Protein AF-A0A6L9FN35-F1 (afdb_monomer)

pLDDT: mean 95.59, std 6.16, range [51.62, 98.69]

Mean predicted aligned error: 2.91 Å

Solvent-accessible surface area (backbone atoms only — not comparable to full-atom values): 6228 Å² total; per-residue (Å²): 122,44,77,48,72,29,57,46,98,92,48,96,58,68,46,40,33,35,26,38,32,56,62,58,51,32,59,74,69,69,56,84,53,59,54,29,38,36,39,26,19,78,83,70,51,69,32,72,46,41,44,72,53,39,73,72,55,60,30,24,45,23,39,26,48,71,92,35,76,30,44,63,97,64,49,11,52,25,24,39,43,66,48,19,73,84,38,61,76,49,63,36,72,74,42,53,63,47,44,37,40,24,46,76,48,74,47,78,41,60,64,85,81,130

Nearest PDB structures (foldseek):
  7kom-assembly1_A  TM=9.382E-01  e=1.057E-11  Vibrio vulnificus CMCP6
  7kp2-assembly1_A  TM=9.629E-01  e=1.011E-10  Vibrio cholerae O1 biovar El Tor str. N16961
  7rkb-assembly1_A  TM=9.476E-01  e=1.282E-09  Klebsiella pneumoniae subsp. pneumoniae SA1
  7kou-assembly3_C  TM=9.473E-01  e=2.385E-09  Agrobacterium fabrum str. C58
  2bpb-assembly1_A  TM=7.316E-01  e=1.538E-03  Ancylobacter novellus

Radius of gyration: 13.6 Å; Cα contacts (8 Å, |Δi|>4): 233; chains: 1; bounding box: 33×27×40 Å

Sequence (114 aa):
QDNITTHLPWLTDSHTFTGTSASELLDYLGVRDAYAMSFIGLNEYAATTTIEEIDKYHPIIAYYQDGKPMKVRHKGPYWLLFNVDKYPETGSEVFQTKMVWQIKEIIVHRKYEK

Secondary structure (DSSP, 8-state):
-EEEEE--TT-SS-EEEEEEEHHHHHHHTT--SEEEEEEEETTS-EEEEEHHHHHHH--EEEEEETTEEPPGGGT-S-EEE--TTTSGGGGSHHHHHH--BSEEEEEEEEPPP-

Foldseek 3Di:
DDWAWADAPVDPDTKIFDFAFPVNVCVVVVHDQFQWKWFAAPVRQIDIDGVVRSVVFRWGFTQDIRPHGADVVRQDNTWTDGHCVVPVVCNDPNNVSRGHGRTPDMDTHGDDDD

Structure (mmCIF, N/CA/C/O backbone):
data_AF-A0A6L9FN35-F1
#
_entry.id   AF-A0A6L9FN35-F1
#
loop_
_atom_site.group_PDB
_atom_site.id
_atom_site.type_symbol
_atom_site.label_atom_id
_atom_site.label_alt_id
_atom_site.label_comp_id
_atom_site.label_asym_id
_atom_site.label_entity_id
_atom_site.label_seq_id
_atom_site.pdbx_PDB_ins_code
_atom_site.Cartn_x
_atom_site.Cartn_y
_atom_site.Cartn_z
_atom_site.occupancy
_atom_site.B_iso_or_equiv
_atom_site.auth_seq_id
_atom_site.auth_comp_id
_atom_site.auth_asym_id
_atom_site.auth_atom_id
_atom_site.pdbx_PDB_model_num
ATOM 1 N N . GLN A 1 1 ? -10.618 -1.486 -8.585 1.00 72.88 1 GLN A N 1
ATOM 2 C CA . GLN A 1 1 ? -9.467 -2.126 -9.284 1.00 72.88 1 GLN A CA 1
ATOM 3 C C . GLN A 1 1 ? -8.643 -1.019 -9.895 1.00 72.88 1 GLN A C 1
ATOM 5 O O . GLN A 1 1 ? -9.125 -0.337 -10.793 1.00 72.88 1 GLN A O 1
ATOM 10 N N . ASP A 1 2 ? -7.398 -0.908 -9.450 1.00 89.94 2 ASP A N 1
ATOM 11 C CA . ASP A 1 2 ? -6.488 0.183 -9.779 1.00 89.94 2 ASP A CA 1
ATOM 12 C C . ASP A 1 2 ? -5.240 -0.332 -10.495 1.00 89.94 2 ASP A C 1
ATOM 14 O O . ASP A 1 2 ? -4.813 -1.472 -10.291 1.00 89.94 2 ASP A O 1
ATOM 18 N N . ASN A 1 3 ? -4.644 0.522 -11.329 1.00 95.56 3 ASN A N 1
ATOM 19 C CA . ASN A 1 3 ? -3.359 0.270 -11.973 1.00 95.56 3 ASN A CA 1
ATOM 20 C C . ASN A 1 3 ? -2.406 1.431 -11.691 1.00 95.56 3 ASN A C 1
ATOM 22 O O . ASN A 1 3 ? -2.765 2.586 -11.922 1.00 95.56 3 ASN A O 1
ATOM 26 N N . ILE A 1 4 ? -1.187 1.127 -11.244 1.00 97.06 4 ILE A N 1
ATOM 27 C CA . ILE A 1 4 ? -0.101 2.109 -11.148 1.00 97.06 4 ILE A CA 1
ATOM 28 C C . ILE A 1 4 ? 1.094 1.628 -11.966 1.00 97.06 4 ILE A C 1
ATOM 30 O O . ILE A 1 4 ? 1.477 0.465 -11.881 1.00 97.06 4 ILE A O 1
ATOM 34 N N . THR A 1 5 ? 1.694 2.523 -12.742 1.00 97.94 5 THR A N 1
ATOM 35 C CA . THR A 1 5 ? 2.978 2.283 -13.409 1.00 97.94 5 THR A CA 1
ATOM 36 C C . THR A 1 5 ? 4.017 3.132 -12.703 1.00 97.94 5 THR A C 1
ATOM 38 O O . THR A 1 5 ? 3.846 4.350 -12.642 1.00 97.94 5 THR A O 1
ATOM 41 N N . THR A 1 6 ? 5.031 2.504 -12.104 1.00 97.56 6 THR A N 1
ATOM 42 C CA . THR A 1 6 ? 6.049 3.248 -11.359 1.00 97.56 6 THR A CA 1
ATOM 43 C C . THR A 1 6 ? 7.397 2.532 -11.261 1.00 97.56 6 THR A C 1
ATOM 45 O O . THR A 1 6 ? 7.463 1.302 -11.327 1.00 97.56 6 THR A O 1
ATOM 48 N N . HIS A 1 7 ? 8.469 3.303 -11.076 1.00 96.62 7 HIS A N 1
ATOM 49 C CA . HIS A 1 7 ? 9.775 2.791 -10.667 1.00 96.62 7 HIS A CA 1
ATOM 50 C C . HIS A 1 7 ? 9.794 2.444 -9.176 1.00 96.62 7 HIS A C 1
ATOM 52 O O . HIS A 1 7 ? 9.267 3.174 -8.338 1.00 96.62 7 HIS A O 1
ATOM 58 N N . LEU A 1 8 ? 10.460 1.340 -8.836 1.00 93.69 8 LEU A N 1
ATOM 59 C CA . LEU A 1 8 ? 10.710 0.943 -7.453 1.00 93.69 8 LEU A CA 1
ATOM 60 C C . LEU A 1 8 ? 12.206 0.681 -7.247 1.00 93.69 8 LEU A C 1
ATOM 62 O O . LEU A 1 8 ? 12.827 0.098 -8.131 1.00 93.69 8 LEU A O 1
ATOM 66 N N . PRO A 1 9 ? 12.782 0.989 -6.071 1.00 87.62 9 PRO A N 1
ATOM 67 C CA . PRO A 1 9 ? 14.216 0.804 -5.803 1.00 87.62 9 PRO A CA 1
ATOM 68 C C . PRO A 1 9 ? 14.739 -0.628 -6.001 1.00 87.62 9 PRO A C 1
ATOM 70 O O . PRO A 1 9 ? 15.934 -0.837 -6.189 1.00 87.62 9 PRO A O 1
ATOM 73 N N . TRP A 1 10 ? 13.855 -1.628 -5.930 1.00 88.75 10 TRP A N 1
ATOM 74 C CA . TRP A 1 10 ? 14.198 -3.047 -6.077 1.00 88.75 10 TRP A CA 1
ATOM 75 C C . TRP A 1 10 ? 14.043 -3.584 -7.505 1.00 88.75 10 TRP A C 1
ATOM 77 O O . TRP A 1 10 ? 14.259 -4.778 -7.713 1.00 88.75 10 TRP A O 1
ATOM 87 N N . LEU A 1 11 ? 13.609 -2.752 -8.455 1.00 89.81 11 LEU A N 1
ATOM 88 C CA . LEU A 1 11 ? 13.352 -3.127 -9.844 1.00 89.81 11 LEU A CA 1
ATOM 89 C C . LEU A 1 11 ? 14.150 -2.212 -10.775 1.00 89.81 11 LEU A C 1
ATOM 91 O O . LEU A 1 11 ? 14.330 -1.032 -10.496 1.00 89.81 11 LEU A O 1
ATOM 95 N N . THR A 1 12 ? 14.661 -2.774 -11.868 1.00 90.06 12 THR A N 1
ATOM 96 C CA . THR A 1 12 ? 15.494 -2.027 -12.823 1.00 90.06 12 THR A CA 1
ATOM 97 C C . THR A 1 12 ? 14.665 -1.079 -13.684 1.00 90.06 12 THR A C 1
ATOM 99 O O . THR A 1 12 ? 15.093 0.045 -13.927 1.00 90.06 12 THR A O 1
ATOM 102 N N . ASP A 1 13 ? 13.481 -1.522 -14.103 1.00 94.19 13 ASP A N 1
ATOM 103 C CA . ASP A 1 13 ? 12.589 -0.782 -14.989 1.00 94.19 13 ASP A CA 1
ATOM 104 C C . ASP A 1 13 ? 11.314 -0.349 -14.254 1.00 94.19 13 ASP A C 1
ATOM 106 O O . ASP A 1 13 ? 10.986 -0.839 -13.168 1.00 94.19 13 ASP A O 1
ATOM 110 N N . SER A 1 14 ? 10.566 0.571 -14.863 1.00 96.12 14 SER A N 1
ATOM 111 C CA . SER A 1 14 ? 9.193 0.848 -14.445 1.00 96.12 14 SER A CA 1
ATOM 112 C C . SER A 1 14 ? 8.307 -0.363 -14.732 1.00 96.12 14 SER A C 1
ATOM 114 O O . SER A 1 14 ? 8.381 -0.954 -15.811 1.00 96.12 14 SER A O 1
ATOM 116 N N . HIS A 1 15 ? 7.436 -0.707 -13.789 1.00 97.44 15 HIS A N 1
ATOM 117 C CA . HIS A 1 15 ? 6.503 -1.824 -13.925 1.00 97.44 15 HIS A CA 1
ATOM 118 C C . HIS A 1 15 ? 5.071 -1.373 -13.676 1.00 97.44 15 HIS A C 1
ATOM 120 O O . HIS A 1 15 ? 4.824 -0.440 -12.909 1.00 97.44 15 HIS A O 1
ATOM 126 N N . THR A 1 16 ? 4.118 -2.058 -14.311 1.00 98.06 16 THR A N 1
ATOM 127 C CA . THR A 1 16 ? 2.689 -1.820 -14.078 1.00 98.06 16 THR A CA 1
ATOM 128 C C . THR A 1 16 ? 2.145 -2.821 -13.076 1.00 98.06 16 THR A C 1
ATOM 130 O O . THR A 1 16 ? 2.189 -4.029 -13.300 1.00 98.06 16 THR A O 1
ATOM 133 N N . PHE A 1 17 ? 1.586 -2.318 -11.985 1.00 98.06 17 PHE A N 1
ATOM 134 C CA . PHE A 1 17 ? 0.984 -3.108 -10.926 1.00 98.06 17 PHE A CA 1
ATOM 135 C C . PHE A 1 17 ? -0.524 -2.926 -10.930 1.00 98.06 17 PHE A C 1
ATOM 137 O O . PHE A 1 17 ? -1.014 -1.798 -10.947 1.00 98.06 17 PHE A O 1
ATOM 144 N N . THR A 1 18 ? -1.249 -4.039 -10.870 1.00 98.38 18 THR A N 1
ATOM 145 C CA . THR A 1 18 ? -2.711 -4.046 -10.755 1.00 98.38 18 THR A CA 1
ATOM 146 C C . THR A 1 18 ? -3.108 -4.529 -9.371 1.00 98.38 18 THR A C 1
ATOM 148 O O . THR A 1 18 ? -2.603 -5.553 -8.894 1.00 98.38 18 THR A O 1
ATOM 151 N N . GLY A 1 19 ? -4.024 -3.805 -8.735 1.00 97.69 19 GLY A N 1
ATOM 152 C CA . GLY A 1 19 ? -4.431 -4.043 -7.357 1.00 97.69 19 GLY A CA 1
ATOM 153 C C . GLY A 1 19 ? -5.807 -3.480 -7.021 1.00 97.69 19 GLY A C 1
ATOM 154 O O . GLY A 1 19 ? -6.597 -3.129 -7.898 1.00 97.69 19 GLY A O 1
ATOM 155 N N . THR A 1 20 ? -6.075 -3.386 -5.725 1.00 97.56 20 THR A N 1
ATOM 156 C CA . THR A 1 20 ? -7.164 -2.577 -5.160 1.00 97.56 20 THR A CA 1
ATOM 157 C C . THR A 1 20 ? -6.552 -1.595 -4.174 1.00 97.56 20 THR A C 1
ATOM 159 O O . THR A 1 20 ? -5.636 -1.971 -3.437 1.00 97.56 20 THR A O 1
ATOM 162 N N . SER A 1 21 ? -7.009 -0.344 -4.172 1.00 97.31 21 SER A N 1
ATOM 163 C CA . SER A 1 21 ? -6.539 0.631 -3.189 1.00 97.31 21 SER A CA 1
ATOM 164 C C . SER A 1 21 ? -6.934 0.245 -1.762 1.00 97.31 21 SER A C 1
ATOM 166 O O . SER A 1 21 ? -7.952 -0.406 -1.517 1.00 97.31 21 SER A O 1
ATOM 168 N N . ALA A 1 22 ? -6.124 0.667 -0.790 1.00 97.56 22 ALA A N 1
ATOM 169 C CA . ALA A 1 22 ? -6.456 0.488 0.622 1.00 97.56 22 ALA A CA 1
ATOM 170 C C . ALA A 1 22 ? -7.786 1.182 0.993 1.00 97.56 22 ALA A C 1
ATOM 172 O O . ALA A 1 22 ? -8.558 0.634 1.778 1.00 97.56 22 ALA A O 1
ATOM 173 N N . SER A 1 23 ? -8.091 2.328 0.371 1.00 96.88 23 SER A N 1
ATOM 174 C CA . SER A 1 23 ? -9.373 3.031 0.521 1.00 96.88 23 SER A CA 1
ATOM 175 C C . SER A 1 23 ? -10.553 2.204 -0.006 1.00 96.88 23 SER A C 1
ATOM 177 O O . SER A 1 23 ? -11.521 2.012 0.726 1.00 96.88 23 SER A O 1
ATOM 179 N N . GLU A 1 24 ? -10.455 1.643 -1.223 1.00 96.88 24 GLU A N 1
ATOM 180 C CA . GLU A 1 24 ? -11.488 0.752 -1.783 1.00 96.88 24 GLU A CA 1
ATOM 181 C C . GLU A 1 24 ? -11.754 -0.453 -0.863 1.00 96.88 24 GLU A C 1
ATOM 183 O O . GLU A 1 24 ? -12.904 -0.856 -0.682 1.00 96.88 24 GLU A O 1
ATOM 188 N N . LEU A 1 25 ? -10.705 -1.027 -0.259 1.00 97.00 25 LEU A N 1
ATOM 189 C CA . LEU A 1 25 ? -10.846 -2.145 0.674 1.00 97.00 25 LEU A CA 1
ATOM 190 C C . LEU A 1 25 ? -11.607 -1.739 1.947 1.00 97.00 25 LEU A C 1
ATOM 192 O O . LEU A 1 25 ? -12.481 -2.481 2.392 1.00 97.00 25 LEU A O 1
ATOM 196 N N . LEU A 1 26 ? -11.307 -0.574 2.528 1.00 97.25 26 LEU A N 1
ATOM 197 C CA . LEU A 1 26 ? -12.033 -0.060 3.697 1.00 97.25 26 LEU A CA 1
ATOM 198 C C . LEU A 1 26 ? -13.506 0.214 3.378 1.00 97.25 26 LEU A C 1
ATOM 200 O O . LEU A 1 26 ? -14.381 -0.176 4.155 1.00 97.25 26 LEU A O 1
ATOM 204 N N . ASP A 1 27 ? -13.780 0.826 2.223 1.00 96.94 27 ASP A N 1
ATOM 205 C CA . ASP A 1 27 ? -15.140 1.088 1.745 1.00 96.94 27 ASP A CA 1
ATOM 206 C C . ASP A 1 27 ? -15.927 -0.212 1.549 1.00 96.94 27 ASP A C 1
ATOM 208 O O . ASP A 1 27 ? -17.067 -0.316 2.007 1.00 96.94 27 ASP A O 1
ATOM 212 N N . TYR A 1 28 ? -15.308 -1.221 0.929 1.00 96.69 28 TYR A N 1
ATOM 213 C CA . TYR A 1 28 ? -15.899 -2.547 0.748 1.00 96.69 28 TYR A CA 1
ATOM 214 C C . TYR A 1 28 ? -16.230 -3.228 2.085 1.00 96.69 28 TYR A C 1
ATOM 216 O O . TYR A 1 28 ? -17.268 -3.876 2.213 1.00 96.69 28 TYR A O 1
ATOM 224 N N . LEU A 1 29 ? -15.375 -3.058 3.097 1.00 96.25 29 LEU A N 1
ATOM 225 C CA . LEU A 1 29 ? -15.594 -3.578 4.451 1.00 96.25 29 LEU A CA 1
ATOM 226 C C . LEU A 1 29 ? -16.576 -2.729 5.280 1.00 96.25 29 LEU A C 1
ATOM 228 O O . LEU A 1 29 ? -16.922 -3.120 6.395 1.00 96.25 29 LEU A O 1
ATOM 232 N N . GLY A 1 30 ? -17.016 -1.573 4.774 1.00 97.06 30 GLY A N 1
ATOM 233 C CA . GLY A 1 30 ? -17.895 -0.651 5.495 1.00 97.06 30 GLY A CA 1
ATOM 234 C C . GLY A 1 30 ? -17.240 0.018 6.708 1.00 97.06 30 GLY A C 1
ATOM 235 O O . GLY A 1 30 ? -17.948 0.478 7.604 1.00 97.06 30 GLY A O 1
ATOM 236 N N . VAL A 1 31 ? -15.905 0.078 6.766 1.00 96.69 31 VAL A N 1
ATOM 237 C CA . VAL A 1 31 ? -15.168 0.656 7.900 1.00 96.69 31 VAL A CA 1
ATOM 238 C C . VAL A 1 31 ? -14.929 2.146 7.659 1.00 96.69 31 VAL A C 1
ATOM 240 O O . VAL A 1 31 ? -14.223 2.527 6.730 1.00 96.69 31 VAL A O 1
ATOM 243 N N . ARG A 1 32 ? -15.509 3.002 8.508 1.00 94.38 32 ARG A N 1
ATOM 244 C CA . ARG A 1 32 ? -15.464 4.477 8.372 1.00 94.38 32 ARG A CA 1
ATOM 245 C C . ARG A 1 32 ? -14.663 5.185 9.467 1.00 94.38 32 ARG A C 1
ATOM 247 O O . ARG A 1 32 ? -14.356 6.364 9.353 1.00 94.38 32 ARG A O 1
ATOM 254 N N . ASP A 1 33 ? -14.337 4.465 10.526 1.00 96.25 33 ASP A N 1
ATOM 255 C CA . ASP A 1 33 ? -13.702 4.927 11.762 1.00 96.25 33 ASP A CA 1
ATOM 256 C C . ASP A 1 33 ? -12.255 4.425 11.900 1.00 96.25 33 ASP A C 1
ATOM 258 O O . ASP A 1 33 ? -11.661 4.514 12.978 1.00 96.25 33 ASP A O 1
ATOM 262 N N . ALA A 1 34 ? -11.674 3.894 10.822 1.00 97.69 34 ALA A N 1
ATOM 263 C CA . ALA A 1 34 ? -10.268 3.528 10.794 1.00 97.69 34 ALA A CA 1
ATOM 264 C C . ALA A 1 34 ? -9.381 4.763 11.037 1.00 97.69 34 ALA A C 1
ATOM 266 O O . ALA A 1 34 ? -9.699 5.875 10.615 1.00 97.69 34 ALA A O 1
ATOM 267 N N . TYR A 1 35 ? -8.255 4.570 11.721 1.00 97.88 35 TYR A N 1
ATOM 268 C CA . TYR A 1 35 ? -7.176 5.562 11.806 1.00 97.88 35 TYR A CA 1
ATOM 269 C C . TYR A 1 35 ? -5.849 5.034 11.244 1.00 97.88 35 TYR A C 1
ATOM 271 O O . TYR A 1 35 ? -4.969 5.826 10.911 1.00 97.88 35 TYR A O 1
ATOM 279 N N . ALA A 1 36 ? -5.709 3.714 11.080 1.00 98.38 36 ALA A N 1
ATOM 280 C CA . ALA A 1 36 ? -4.563 3.105 10.415 1.00 98.38 36 ALA A CA 1
ATOM 281 C C . ALA A 1 36 ? -4.862 1.685 9.910 1.00 98.38 36 ALA A C 1
ATOM 283 O O . ALA A 1 36 ? -5.802 1.030 10.365 1.00 98.38 36 ALA A O 1
ATOM 284 N N . MET A 1 37 ? -4.003 1.182 9.025 1.00 98.69 37 MET A N 1
ATOM 285 C CA . MET A 1 37 ? -3.959 -0.218 8.600 1.00 98.69 37 MET A CA 1
ATOM 286 C C . MET A 1 37 ? -2.544 -0.772 8.773 1.00 98.69 37 MET A C 1
ATOM 288 O O . MET A 1 37 ? -1.576 -0.144 8.340 1.00 98.69 37 MET A O 1
ATOM 292 N N . SER A 1 38 ? -2.418 -1.951 9.381 1.00 98.69 38 SER A N 1
ATOM 293 C CA . SER A 1 38 ? -1.162 -2.708 9.403 1.00 98.69 38 SER A CA 1
ATOM 294 C C . SER A 1 38 ? -1.203 -3.830 8.380 1.00 98.69 38 SER A C 1
ATOM 296 O O . SER A 1 38 ? -2.183 -4.565 8.301 1.00 98.69 38 SER A O 1
ATOM 298 N N . PHE A 1 39 ? -0.116 -3.978 7.632 1.00 98.69 39 PHE A N 1
ATOM 299 C CA . PHE A 1 39 ? 0.063 -5.018 6.624 1.00 98.69 39 PHE A CA 1
ATOM 300 C C . PHE A 1 39 ? 1.147 -5.969 7.107 1.00 98.69 39 PHE A C 1
ATOM 302 O O . PHE A 1 39 ? 2.226 -5.514 7.485 1.00 98.69 39 PHE A O 1
ATOM 309 N N . ILE A 1 40 ? 0.859 -7.269 7.116 1.00 98.69 40 ILE A N 1
ATOM 310 C CA . ILE A 1 40 ? 1.738 -8.289 7.693 1.00 98.69 40 ILE A CA 1
ATOM 311 C C . ILE A 1 40 ? 2.115 -9.291 6.605 1.00 98.69 40 ILE A C 1
ATOM 313 O O . ILE A 1 40 ? 1.244 -9.892 5.972 1.00 98.69 40 ILE A O 1
ATOM 317 N N .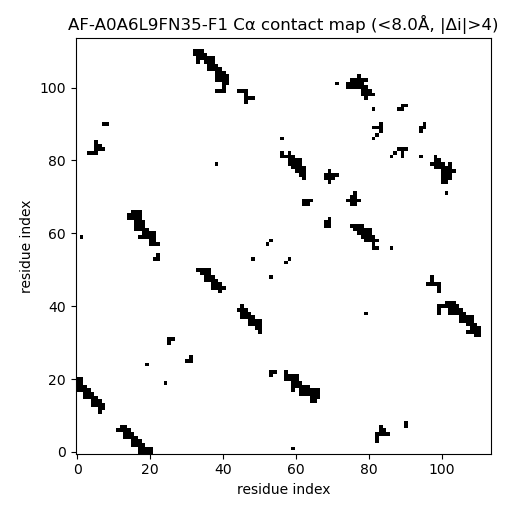 GLY A 1 41 ? 3.417 -9.464 6.386 1.00 98.44 41 GLY A N 1
ATOM 318 C CA . GLY A 1 41 ? 3.983 -10.396 5.414 1.00 98.44 41 GLY A CA 1
ATOM 319 C C . GLY A 1 41 ? 4.078 -11.836 5.928 1.00 98.44 41 GLY A C 1
ATOM 320 O O . GLY A 1 41 ? 3.975 -12.105 7.125 1.00 98.44 41 GLY A O 1
ATOM 321 N N . LEU A 1 42 ? 4.342 -12.784 5.023 1.00 97.62 42 LEU A N 1
ATOM 322 C CA . LEU A 1 42 ? 4.591 -14.199 5.361 1.00 97.62 42 LEU A CA 1
ATOM 323 C C . LEU A 1 42 ? 5.764 -14.413 6.333 1.00 97.62 42 LEU A C 1
ATOM 325 O O . LEU A 1 42 ? 5.826 -15.440 6.997 1.00 97.62 42 LEU A O 1
ATOM 329 N N . ASN A 1 43 ? 6.692 -13.462 6.403 1.00 96.19 43 ASN A N 1
ATOM 330 C CA . ASN A 1 43 ? 7.849 -13.474 7.296 1.00 96.19 43 ASN A CA 1
ATOM 331 C C . ASN A 1 43 ? 7.595 -12.752 8.633 1.00 96.19 43 ASN A C 1
ATOM 333 O O . ASN A 1 43 ? 8.557 -12.389 9.304 1.00 96.19 43 ASN A O 1
ATOM 337 N N . GLU A 1 44 ? 6.332 -12.490 8.983 1.00 97.56 44 GLU A N 1
ATOM 338 C CA . GLU A 1 44 ? 5.912 -11.720 10.166 1.00 97.56 44 GLU A CA 1
ATOM 339 C C . GLU A 1 44 ? 6.378 -10.254 10.182 1.00 97.56 44 GLU A C 1
ATOM 341 O O . GLU A 1 44 ? 6.188 -9.553 11.175 1.00 97.56 44 GLU A O 1
ATOM 346 N N . TYR A 1 45 ? 6.962 -9.751 9.089 1.00 97.81 45 TYR A N 1
ATOM 347 C CA . TYR A 1 45 ? 7.249 -8.327 8.977 1.00 97.81 45 TYR A CA 1
ATOM 348 C C . TYR A 1 45 ? 5.939 -7.546 8.897 1.00 97.81 45 TYR A C 1
ATOM 350 O O . TYR A 1 45 ? 5.068 -7.881 8.092 1.00 97.81 45 TYR A O 1
ATOM 358 N N . ALA A 1 46 ? 5.823 -6.494 9.703 1.00 98.06 46 ALA A N 1
ATOM 359 C CA . ALA A 1 46 ? 4.641 -5.654 9.758 1.00 98.06 46 ALA A CA 1
ATOM 360 C C . ALA A 1 46 ? 5.013 -4.179 9.633 1.00 98.06 46 ALA A C 1
ATOM 362 O O . ALA A 1 46 ? 5.961 -3.708 10.264 1.00 98.06 46 ALA A O 1
ATOM 363 N N . ALA A 1 47 ? 4.219 -3.444 8.863 1.00 98.62 47 ALA A N 1
ATOM 364 C CA . ALA A 1 47 ? 4.293 -1.993 8.801 1.00 98.62 47 ALA A CA 1
ATOM 365 C C . ALA A 1 47 ? 2.889 -1.390 8.813 1.00 98.62 47 ALA A C 1
ATOM 367 O O . ALA A 1 47 ? 1.928 -1.994 8.330 1.00 98.62 47 ALA A O 1
ATOM 368 N N . THR A 1 48 ? 2.783 -0.186 9.370 1.00 98.56 48 THR A N 1
ATOM 369 C CA . THR A 1 48 ? 1.517 0.530 9.533 1.00 98.56 48 THR A CA 1
ATOM 370 C C . THR A 1 48 ? 1.484 1.757 8.632 1.00 98.56 48 THR A C 1
ATOM 372 O O . THR A 1 48 ? 2.435 2.541 8.601 1.00 98.56 48 THR A O 1
ATOM 375 N N . THR A 1 49 ? 0.368 1.929 7.929 1.00 98.56 49 THR A N 1
ATOM 376 C CA . THR A 1 49 ? 0.055 3.115 7.125 1.00 98.56 49 THR A CA 1
ATOM 377 C C . THR A 1 49 ? -1.149 3.815 7.748 1.00 98.56 49 THR A C 1
ATOM 379 O O . THR A 1 49 ? -2.138 3.152 8.074 1.00 98.56 49 THR A O 1
ATOM 382 N N . THR A 1 50 ? -1.061 5.125 7.976 1.00 98.50 50 THR A N 1
ATOM 383 C CA . THR A 1 50 ? -2.175 5.885 8.568 1.00 98.50 50 THR A CA 1
ATOM 384 C C . THR A 1 50 ? -3.262 6.156 7.530 1.00 98.50 50 THR A C 1
ATOM 386 O O . THR A 1 50 ? -3.016 6.054 6.325 1.00 98.50 50 THR A O 1
ATOM 389 N N . ILE A 1 51 ? -4.472 6.508 7.973 1.00 98.06 51 ILE A N 1
ATOM 390 C CA . ILE A 1 51 ? -5.533 6.899 7.034 1.00 98.06 51 ILE A CA 1
ATOM 391 C C . ILE A 1 51 ? -5.157 8.162 6.256 1.00 98.06 51 ILE A C 1
ATOM 393 O O . ILE A 1 51 ? -5.395 8.212 5.057 1.00 98.06 51 ILE A O 1
ATOM 397 N N . GLU A 1 52 ? -4.468 9.126 6.870 1.00 98.19 52 GLU A N 1
ATOM 398 C CA . GLU A 1 52 ? -4.012 10.329 6.164 1.00 98.19 52 GLU A CA 1
ATOM 399 C C . GLU A 1 52 ? -3.047 9.991 5.017 1.00 98.19 52 GLU A C 1
ATOM 401 O O . GLU A 1 52 ? -3.084 10.617 3.959 1.00 98.19 52 GLU A O 1
ATOM 406 N N . GLU A 1 53 ? -2.187 8.987 5.201 1.00 98.38 53 GLU A N 1
ATOM 407 C CA . GLU A 1 53 ? -1.286 8.503 4.152 1.00 98.38 53 GLU A CA 1
ATOM 408 C C . GLU A 1 53 ? -2.032 7.716 3.071 1.00 98.38 53 GLU A C 1
ATOM 410 O O . GLU A 1 53 ? -1.734 7.879 1.887 1.00 98.38 53 GLU A O 1
ATOM 415 N N . ILE A 1 54 ? -3.004 6.885 3.458 1.00 98.19 54 ILE A N 1
ATOM 416 C CA . ILE A 1 54 ? -3.856 6.148 2.517 1.00 98.19 54 ILE A CA 1
ATOM 417 C C . ILE A 1 54 ? -4.638 7.123 1.633 1.00 98.19 54 ILE A C 1
ATOM 419 O O . ILE A 1 54 ? -4.622 6.984 0.410 1.00 98.19 54 ILE A O 1
ATOM 423 N N . ASP A 1 55 ? -5.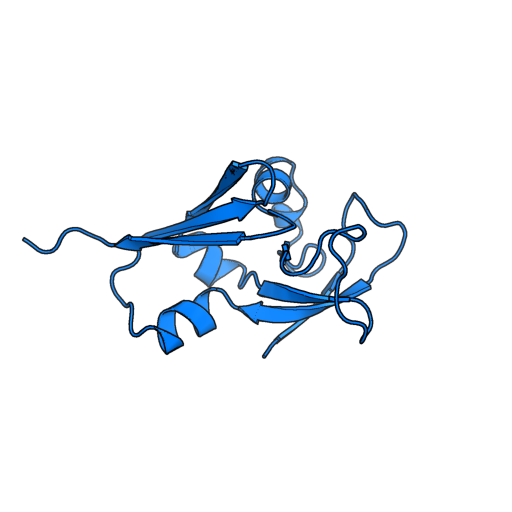240 8.145 2.234 1.00 97.38 55 ASP A N 1
ATOM 424 C CA . ASP A 1 55 ? -6.032 9.152 1.534 1.00 97.38 55 ASP A CA 1
ATOM 425 C C . ASP A 1 55 ? -5.167 10.055 0.654 1.00 97.38 55 ASP A C 1
ATOM 427 O O . ASP A 1 55 ? -5.594 10.460 -0.424 1.00 97.38 55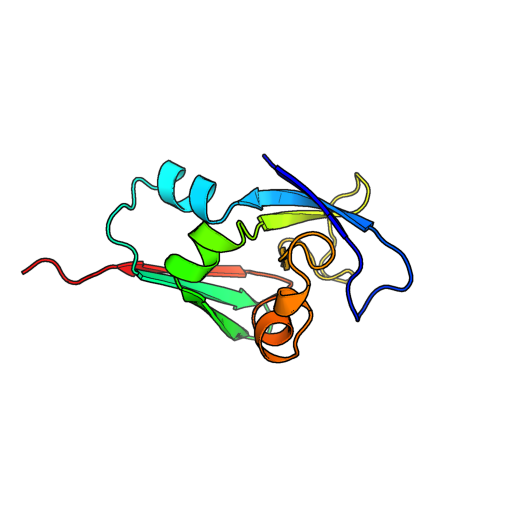 ASP A O 1
ATOM 431 N N . LYS A 1 56 ? -3.939 10.371 1.083 1.00 98.06 56 LYS A N 1
ATOM 432 C CA . LYS A 1 56 ? -3.035 11.2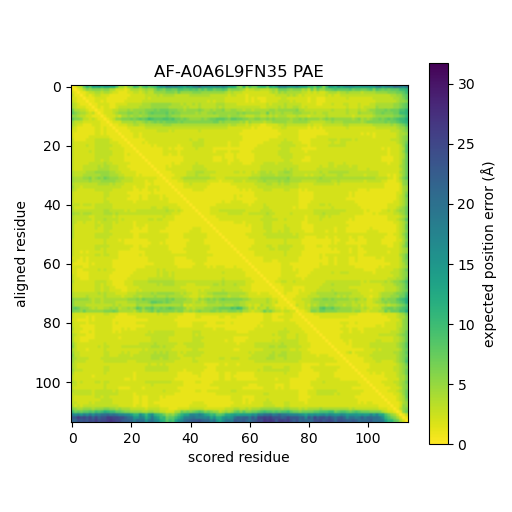34 0.313 1.00 98.06 56 LYS A CA 1
ATOM 433 C C . LYS A 1 56 ? -2.396 10.512 -0.872 1.00 98.06 56 LYS A C 1
ATOM 435 O O . LYS A 1 56 ? -2.250 11.102 -1.946 1.00 98.06 56 LYS A O 1
ATOM 440 N N . TYR A 1 57 ? -1.958 9.273 -0.666 1.00 98.12 57 TYR A N 1
ATOM 441 C CA . TYR A 1 57 ? -1.091 8.571 -1.614 1.00 98.12 57 TYR A CA 1
ATOM 442 C C . TYR A 1 57 ? -1.778 7.453 -2.386 1.00 98.12 57 TYR A C 1
ATOM 444 O O . TYR A 1 57 ? -1.209 6.968 -3.365 1.00 98.12 57 TYR A O 1
ATOM 452 N N . HIS A 1 58 ? -2.984 7.063 -1.971 1.00 97.38 58 HIS A N 1
ATOM 453 C CA . HIS A 1 58 ? -3.784 6.012 -2.594 1.00 97.38 58 HIS A CA 1
ATOM 454 C C . HIS A 1 58 ? -2.973 4.733 -2.873 1.00 97.38 58 HIS A C 1
ATOM 456 O O . HIS A 1 58 ? -2.908 4.285 -4.023 1.00 97.38 58 HIS A O 1
ATOM 462 N N . PRO A 1 59 ? -2.304 4.149 -1.858 1.00 98.25 59 PRO A N 1
ATOM 463 C CA . PRO A 1 59 ? -1.526 2.943 -2.067 1.00 98.25 59 PRO A CA 1
ATOM 464 C C . PRO A 1 59 ? -2.434 1.783 -2.475 1.00 98.25 59 PRO A C 1
ATOM 466 O O . PRO A 1 59 ? -3.572 1.663 -2.008 1.00 98.25 59 PRO A O 1
ATOM 469 N N . ILE A 1 60 ? -1.901 0.901 -3.316 1.00 98.50 60 ILE A N 1
ATOM 470 C CA . ILE A 1 60 ? -2.609 -0.290 -3.780 1.00 98.50 60 ILE A CA 1
ATOM 471 C C . ILE A 1 60 ? -2.052 -1.544 -3.121 1.00 98.50 60 ILE A C 1
ATOM 473 O O . ILE A 1 60 ? -0.846 -1.673 -2.931 1.00 98.50 60 ILE A O 1
ATOM 477 N N . ILE A 1 61 ? -2.929 -2.500 -2.830 1.00 98.50 61 ILE A N 1
ATOM 478 C CA . ILE A 1 61 ? -2.556 -3.886 -2.574 1.00 98.50 61 ILE A CA 1
ATOM 479 C C . ILE A 1 61 ? -2.499 -4.580 -3.940 1.00 98.50 61 ILE A C 1
ATOM 481 O O . ILE A 1 61 ? -3.521 -5.008 -4.483 1.00 98.50 61 ILE A O 1
ATOM 485 N N . ALA A 1 62 ? -1.307 -4.623 -4.534 1.00 98.38 62 ALA A N 1
ATOM 486 C CA . ALA A 1 62 ? -1.065 -5.187 -5.857 1.00 98.38 62 ALA A CA 1
ATOM 487 C C . ALA A 1 62 ? -1.048 -6.718 -5.831 1.00 98.38 62 ALA A C 1
ATOM 489 O O . ALA A 1 62 ? -0.440 -7.312 -4.943 1.00 98.38 62 ALA A O 1
ATOM 490 N N . TYR A 1 63 ? -1.678 -7.342 -6.830 1.00 97.62 63 TYR A N 1
ATOM 491 C CA . TYR A 1 63 ? -1.699 -8.798 -7.026 1.00 97.62 63 TYR A CA 1
ATOM 492 C C . TYR A 1 63 ? -1.338 -9.247 -8.457 1.00 97.62 63 TYR A C 1
ATOM 494 O O . TYR A 1 63 ? -1.130 -10.442 -8.702 1.00 97.62 63 TYR A O 1
ATOM 502 N N . TYR A 1 64 ? -1.174 -8.306 -9.397 1.00 98.06 64 TYR A N 1
ATOM 503 C CA . TYR A 1 64 ? -0.508 -8.531 -10.687 1.00 98.06 64 TYR A CA 1
ATOM 504 C C . TYR A 1 64 ? 0.645 -7.547 -10.885 1.00 98.06 64 TYR A C 1
ATOM 506 O O . TYR A 1 64 ? 0.558 -6.389 -10.482 1.00 98.06 64 TYR A O 1
ATOM 514 N N . GLN A 1 65 ? 1.677 -8.011 -11.588 1.00 97.38 65 GLN A N 1
ATOM 515 C CA . GLN A 1 65 ? 2.760 -7.201 -12.138 1.00 97.38 65 GLN A CA 1
ATOM 516 C C . GLN A 1 65 ? 2.867 -7.503 -13.640 1.00 97.38 65 GLN A C 1
ATOM 518 O O . GLN A 1 65 ? 2.934 -8.668 -14.039 1.00 97.38 65 GLN A O 1
ATOM 523 N N . ASP A 1 66 ? 2.825 -6.462 -14.469 1.00 96.50 66 ASP A N 1
ATOM 524 C CA . ASP A 1 66 ? 2.859 -6.504 -15.937 1.00 96.50 66 ASP A CA 1
ATOM 525 C C . ASP A 1 66 ? 1.864 -7.506 -16.538 1.00 96.50 66 ASP A C 1
ATOM 527 O O . ASP A 1 66 ? 2.195 -8.350 -17.377 1.00 96.50 66 ASP A O 1
ATOM 531 N N . GLY A 1 67 ? 0.625 -7.461 -16.042 1.00 96.50 67 GLY A N 1
ATOM 532 C CA . GLY A 1 67 ? -0.458 -8.329 -16.506 1.00 96.50 67 GLY A CA 1
ATOM 533 C C . GLY A 1 67 ? -0.311 -9.801 -16.106 1.00 96.50 67 GLY A C 1
ATOM 534 O O . GLY A 1 67 ? -1.100 -10.630 -16.556 1.00 96.50 67 GLY A O 1
ATOM 535 N N . LYS A 1 68 ? 0.645 -10.153 -15.232 1.00 96.88 68 LYS A N 1
ATOM 536 C CA . LYS A 1 68 ? 0.826 -11.521 -14.719 1.00 96.88 68 LYS A CA 1
ATOM 537 C C . LYS A 1 68 ? 0.585 -11.600 -13.207 1.00 96.88 68 LYS A C 1
ATOM 539 O O . LYS A 1 68 ? 1.050 -10.717 -12.486 1.00 96.88 68 LYS A O 1
ATOM 544 N N . PRO A 1 69 ? -0.064 -12.668 -12.699 1.00 97.19 69 PRO A N 1
ATOM 545 C CA . PRO A 1 69 ? -0.225 -12.864 -11.261 1.00 97.19 69 PRO A CA 1
ATOM 546 C C . PRO A 1 69 ? 1.127 -12.906 -10.545 1.00 97.19 69 PRO A C 1
ATOM 548 O O . PRO A 1 69 ? 2.064 -13.581 -10.996 1.00 97.19 69 PRO A O 1
ATOM 551 N N . MET A 1 70 ? 1.223 -12.227 -9.405 1.00 96.50 70 MET A N 1
ATOM 552 C CA . MET A 1 70 ? 2.452 -12.187 -8.616 1.00 96.50 70 MET A CA 1
ATOM 553 C C . MET A 1 70 ? 2.647 -13.500 -7.849 1.00 96.50 70 MET A C 1
ATOM 555 O O . MET A 1 70 ? 1.809 -13.926 -7.058 1.00 96.50 70 MET A O 1
ATOM 559 N N . LYS A 1 71 ? 3.787 -14.164 -8.057 1.00 94.81 71 LYS A N 1
ATOM 560 C CA . LYS A 1 71 ? 4.150 -15.392 -7.327 1.00 94.81 71 LYS A CA 1
ATOM 561 C C . LYS A 1 71 ? 4.851 -15.039 -6.019 1.00 94.81 71 LYS A C 1
ATOM 563 O O . LYS A 1 71 ? 5.542 -14.030 -5.962 1.00 94.81 7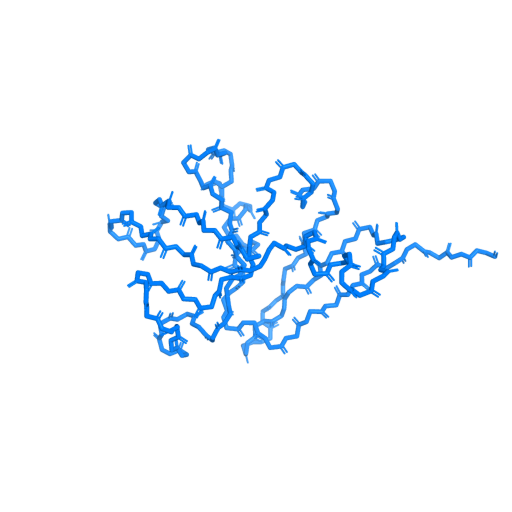1 LYS A O 1
ATOM 568 N N . VAL A 1 72 ? 4.800 -15.926 -5.022 1.00 92.75 72 VAL A N 1
ATOM 569 C CA . VAL A 1 72 ? 5.515 -15.753 -3.736 1.00 92.75 72 VAL A CA 1
ATOM 570 C C . VAL A 1 72 ? 6.996 -15.424 -3.936 1.00 92.75 72 VAL A C 1
ATOM 572 O O . VAL A 1 72 ? 7.502 -14.450 -3.384 1.00 92.75 72 VAL A O 1
ATOM 575 N N . ARG A 1 73 ? 7.684 -16.168 -4.812 1.00 90.62 73 ARG A N 1
ATOM 576 C CA . ARG A 1 73 ? 9.095 -15.915 -5.163 1.00 90.62 73 ARG A CA 1
ATOM 577 C C . ARG A 1 73 ? 9.359 -14.551 -5.822 1.00 90.62 73 ARG A C 1
ATOM 579 O O . ARG A 1 73 ? 10.507 -14.147 -5.917 1.00 90.62 73 ARG A O 1
ATOM 586 N N . HIS A 1 74 ? 8.319 -13.872 -6.303 1.00 89.81 74 HIS A N 1
ATOM 587 C CA . HIS A 1 74 ? 8.364 -12.550 -6.933 1.00 89.81 74 HIS A CA 1
ATOM 588 C C . HIS A 1 74 ? 7.521 -11.550 -6.120 1.00 89.81 74 HIS A C 1
ATOM 590 O O . HIS A 1 74 ? 6.684 -10.846 -6.677 1.00 89.81 74 HIS A O 1
ATOM 596 N N . LYS A 1 75 ? 7.696 -11.536 -4.790 1.00 89.69 75 LYS A N 1
ATOM 597 C CA . LYS A 1 75 ? 7.064 -10.574 -3.861 1.00 89.69 75 LYS A CA 1
ATOM 598 C C . LYS A 1 75 ? 5.520 -10.632 -3.779 1.00 89.69 75 LYS A C 1
ATOM 600 O O . LYS A 1 75 ? 4.916 -9.813 -3.099 1.00 89.69 75 LYS A O 1
ATOM 605 N N . GLY A 1 76 ? 4.872 -11.610 -4.416 1.00 92.25 76 GLY A N 1
ATOM 606 C CA . GLY A 1 76 ? 3.423 -11.840 -4.330 1.00 92.25 76 GLY A CA 1
ATOM 607 C C . GLY A 1 76 ? 2.995 -12.733 -3.156 1.00 92.25 76 GLY A C 1
ATOM 608 O O . GLY A 1 76 ? 3.832 -13.147 -2.365 1.00 92.25 76 GLY A O 1
ATOM 609 N N . PRO A 1 77 ? 1.712 -13.111 -3.044 1.00 93.75 77 PRO A N 1
ATOM 610 C CA . PRO A 1 77 ? 0.622 -12.763 -3.955 1.00 93.75 77 PRO A CA 1
ATOM 611 C C . PRO A 1 77 ? 0.138 -11.319 -3.810 1.00 93.75 77 PRO A C 1
ATOM 613 O O . PRO A 1 77 ? -0.503 -10.827 -4.727 1.00 93.75 77 PRO A O 1
ATOM 616 N N . TYR A 1 78 ? 0.480 -10.648 -2.708 1.00 98.12 78 TYR A N 1
ATOM 617 C CA . TYR A 1 78 ? 0.032 -9.293 -2.400 1.00 98.12 78 TYR A CA 1
ATOM 618 C C . TYR A 1 78 ? 1.199 -8.406 -1.972 1.00 98.12 78 TYR A C 1
ATOM 620 O O . TYR A 1 78 ? 2.022 -8.829 -1.155 1.00 98.12 78 TYR A O 1
ATOM 628 N N . TRP A 1 79 ? 1.252 -7.181 -2.490 1.00 97.75 79 TRP A N 1
ATOM 629 C CA . TRP A 1 79 ? 2.264 -6.183 -2.139 1.00 97.75 79 TRP A CA 1
ATOM 630 C C . TRP A 1 79 ? 1.621 -4.802 -1.991 1.00 97.75 79 TRP A C 1
ATOM 632 O O . TRP A 1 79 ? 0.983 -4.331 -2.930 1.00 97.75 79 TRP A O 1
ATOM 642 N N . LEU A 1 80 ? 1.774 -4.153 -0.832 1.00 98.38 80 LEU A N 1
ATOM 643 C CA . LEU A 1 80 ? 1.391 -2.748 -0.682 1.00 98.38 80 LEU A CA 1
ATOM 644 C C . LEU A 1 80 ? 2.381 -1.869 -1.450 1.00 98.38 80 LEU A C 1
ATOM 646 O O . LEU A 1 80 ? 3.581 -1.925 -1.189 1.00 98.38 80 LEU A O 1
ATOM 650 N N . LEU A 1 81 ? 1.884 -1.045 -2.366 1.00 97.81 81 LEU A N 1
ATOM 651 C CA . LEU A 1 81 ? 2.704 -0.184 -3.210 1.00 97.81 81 LEU A CA 1
ATOM 652 C C . LEU A 1 81 ? 2.186 1.249 -3.220 1.00 97.81 81 LEU A C 1
ATOM 654 O O . LEU A 1 81 ? 0.988 1.490 -3.360 1.00 97.81 81 LEU A O 1
ATOM 658 N N . PHE A 1 82 ? 3.124 2.190 -3.145 1.00 97.81 82 PHE A N 1
ATOM 659 C CA . PHE A 1 82 ? 2.896 3.604 -3.428 1.00 97.81 82 PHE A CA 1
ATOM 660 C C . PHE A 1 82 ? 3.397 3.922 -4.839 1.00 97.81 82 PHE A C 1
ATOM 662 O O . PHE A 1 82 ? 4.355 3.313 -5.317 1.00 97.81 82 PHE A O 1
ATOM 669 N N . ASN A 1 83 ? 2.757 4.880 -5.509 1.00 97.44 83 ASN A N 1
ATOM 670 C CA . ASN A 1 83 ? 3.217 5.356 -6.810 1.00 97.44 83 ASN A CA 1
ATOM 671 C C . ASN A 1 83 ? 4.324 6.404 -6.615 1.00 97.44 83 ASN A C 1
ATOM 673 O O . ASN A 1 83 ? 4.025 7.582 -6.415 1.00 97.44 83 ASN A O 1
ATOM 677 N N . VAL A 1 84 ? 5.583 5.963 -6.668 1.00 97.12 84 VAL A N 1
ATOM 678 C CA . VAL A 1 84 ? 6.769 6.803 -6.435 1.00 97.12 84 VAL A CA 1
ATOM 679 C C . VAL A 1 84 ? 6.902 7.890 -7.496 1.00 97.12 84 VAL A C 1
ATOM 681 O O . VAL A 1 84 ? 7.220 9.027 -7.169 1.00 97.12 84 VAL A O 1
ATOM 684 N N . ASP A 1 85 ? 6.592 7.588 -8.755 1.00 97.06 85 ASP A 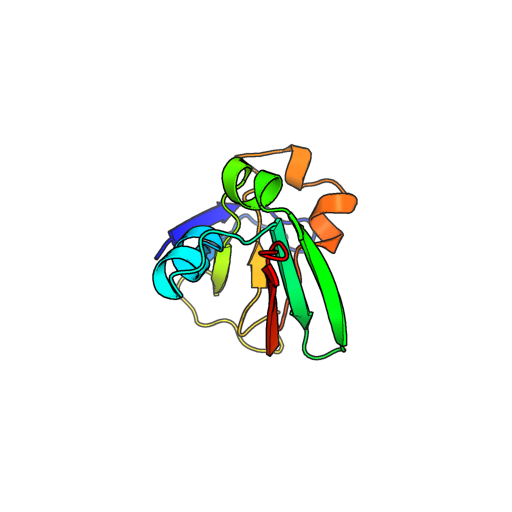N 1
ATOM 685 C CA . ASP A 1 85 ? 6.699 8.574 -9.837 1.00 97.06 85 ASP A CA 1
ATOM 686 C C . ASP A 1 85 ? 5.635 9.677 -9.714 1.00 97.06 85 ASP A C 1
ATOM 688 O O . ASP A 1 85 ? 5.892 10.833 -10.048 1.00 97.06 85 ASP A O 1
ATOM 692 N N . LYS A 1 86 ? 4.442 9.343 -9.20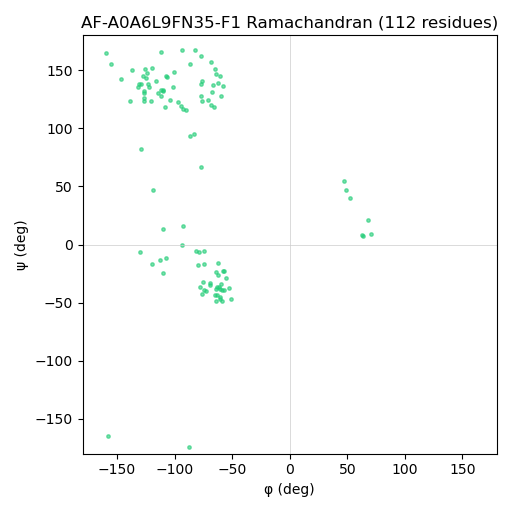2 1.00 97.31 86 LYS A N 1
ATOM 693 C CA . LYS A 1 86 ? 3.379 10.321 -8.920 1.00 97.31 86 LYS A CA 1
ATOM 694 C C . LYS A 1 86 ? 3.633 11.100 -7.627 1.00 97.31 86 LYS A C 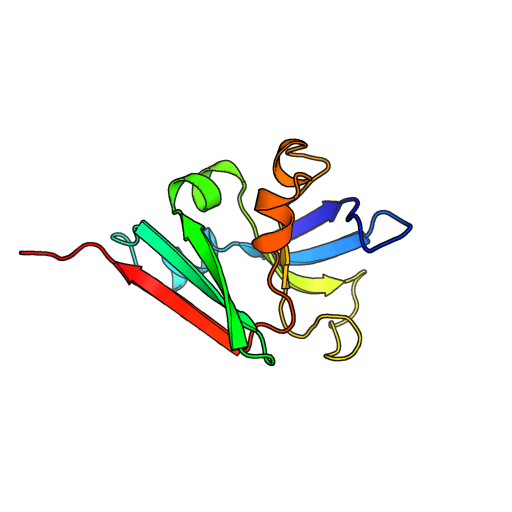1
ATOM 696 O O . LYS A 1 86 ? 3.313 12.285 -7.564 1.00 97.31 86 LYS A O 1
ATOM 701 N N . TYR A 1 87 ? 4.180 10.439 -6.610 1.00 97.19 87 TYR A N 1
ATOM 702 C CA . TYR A 1 87 ? 4.454 11.003 -5.289 1.00 97.19 87 TYR A CA 1
ATOM 703 C C . TYR A 1 87 ? 5.909 10.716 -4.887 1.00 97.19 87 TYR A C 1
ATOM 705 O O . TYR A 1 87 ? 6.160 9.752 -4.152 1.00 97.19 87 TYR A O 1
ATOM 713 N N . PRO A 1 88 ? 6.880 11.525 -5.354 1.00 96.25 88 PRO A N 1
ATOM 714 C CA . PRO A 1 88 ? 8.308 11.253 -5.169 1.00 96.25 88 PRO A CA 1
ATOM 715 C C . PRO A 1 88 ? 8.744 11.057 -3.713 1.00 96.25 88 PRO A C 1
ATOM 717 O O . PRO A 1 88 ? 9.675 10.298 -3.445 1.00 96.25 88 PRO A O 1
ATOM 720 N N . GLU A 1 89 ? 8.059 11.671 -2.742 1.00 95.50 89 GLU A N 1
ATOM 721 C CA . GLU A 1 89 ? 8.364 11.482 -1.320 1.00 95.50 89 GLU A CA 1
ATOM 722 C C . GLU A 1 89 ? 8.136 10.041 -0.827 1.00 95.50 89 GLU A C 1
ATOM 724 O O . GLU A 1 89 ? 8.772 9.598 0.138 1.00 95.50 89 GLU A O 1
ATOM 729 N N . THR A 1 90 ? 7.281 9.283 -1.524 1.00 96.56 90 THR A N 1
ATOM 730 C CA . THR A 1 90 ? 7.025 7.864 -1.239 1.00 96.56 90 THR A CA 1
ATOM 731 C C . THR A 1 90 ? 8.170 6.949 -1.687 1.00 96.56 90 THR A C 1
ATOM 733 O O . THR A 1 90 ? 8.179 5.763 -1.366 1.00 96.56 90 THR A O 1
ATOM 736 N N . GLY A 1 91 ? 9.187 7.503 -2.360 1.00 95.12 91 GLY A N 1
ATOM 737 C CA . GLY A 1 91 ? 10.454 6.833 -2.645 1.00 95.12 91 GLY A CA 1
ATOM 738 C C . GLY A 1 91 ? 11.462 6.860 -1.489 1.00 95.12 91 GLY A C 1
ATOM 739 O O . GLY A 1 91 ? 12.512 6.232 -1.598 1.00 95.12 91 GLY A O 1
ATOM 740 N N . SER A 1 92 ? 11.185 7.566 -0.387 1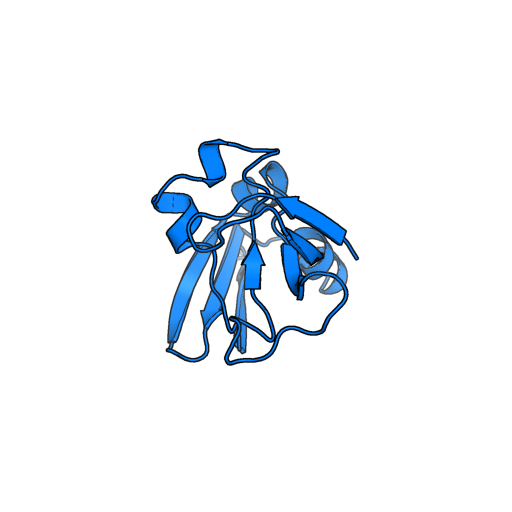.00 96.00 92 SER A N 1
ATOM 741 C CA . SER A 1 92 ? 12.073 7.605 0.788 1.00 96.00 92 SER A CA 1
ATOM 742 C C . SER A 1 92 ? 12.136 6.265 1.533 1.00 96.00 92 SER A C 1
ATOM 744 O O . SER A 1 92 ? 11.198 5.470 1.477 1.00 96.00 92 SER A O 1
ATOM 746 N N . GLU A 1 93 ? 13.211 6.029 2.295 1.00 95.50 93 GLU A N 1
ATOM 747 C CA . GLU A 1 93 ? 13.374 4.806 3.104 1.00 95.50 93 GLU A CA 1
ATOM 748 C C . GLU A 1 93 ? 12.172 4.550 4.027 1.00 95.50 93 GLU A C 1
ATOM 750 O O . GLU A 1 93 ? 11.722 3.413 4.158 1.00 95.50 93 GLU A O 1
ATOM 755 N N . VAL A 1 94 ? 11.585 5.611 4.596 1.00 96.19 94 VAL A N 1
ATOM 756 C CA . VAL A 1 94 ? 10.400 5.517 5.464 1.00 96.19 94 VAL A CA 1
ATOM 757 C C . VAL A 1 94 ? 9.224 4.872 4.729 1.00 96.19 94 VAL A C 1
ATOM 759 O O . VAL A 1 94 ? 8.625 3.935 5.252 1.00 96.19 94 VAL A O 1
ATOM 762 N N . PHE A 1 95 ? 8.906 5.310 3.511 1.00 97.19 95 PHE A N 1
ATOM 763 C CA . PHE A 1 95 ? 7.811 4.720 2.733 1.00 97.19 95 PHE A CA 1
ATOM 764 C C . PHE A 1 95 ? 8.172 3.358 2.146 1.00 97.19 95 PHE A C 1
ATOM 766 O O . PHE A 1 95 ? 7.312 2.482 2.080 1.00 97.19 95 PHE A O 1
ATOM 773 N N . GLN A 1 96 ? 9.441 3.131 1.804 1.00 95.56 96 GLN A N 1
ATOM 774 C CA . GLN A 1 96 ? 9.904 1.811 1.381 1.00 95.56 96 GLN A CA 1
ATOM 775 C C . GLN A 1 96 ? 9.658 0.750 2.461 1.00 95.56 96 GLN A C 1
ATOM 777 O O . GLN A 1 96 ? 9.214 -0.348 2.133 1.00 95.56 96 GLN A O 1
ATOM 782 N N . THR A 1 97 ? 9.857 1.079 3.747 1.00 96.50 97 THR A N 1
ATOM 783 C CA . THR A 1 97 ? 9.540 0.149 4.851 1.00 96.50 97 THR A CA 1
ATOM 784 C C . THR A 1 97 ? 8.052 -0.209 4.921 1.00 96.50 97 THR A C 1
ATOM 786 O O . THR A 1 97 ? 7.692 -1.300 5.351 1.00 96.50 97 THR A O 1
ATOM 789 N N . LYS A 1 98 ? 7.164 0.667 4.436 1.00 98.12 98 LYS A N 1
ATOM 790 C CA . LYS A 1 98 ? 5.716 0.425 4.411 1.00 98.12 98 LYS A CA 1
ATOM 791 C C . LYS A 1 98 ? 5.271 -0.469 3.256 1.00 98.12 98 LYS A C 1
ATOM 793 O O . LYS A 1 98 ? 4.176 -1.020 3.322 1.00 98.12 98 LYS A O 1
ATOM 798 N N . MET A 1 99 ? 6.092 -0.653 2.220 1.00 97.69 99 MET A N 1
ATOM 799 C CA . MET A 1 99 ? 5.763 -1.482 1.057 1.00 97.69 99 MET A CA 1
ATOM 800 C C . MET A 1 99 ? 5.908 -2.982 1.363 1.00 97.69 99 MET A C 1
ATOM 802 O O . MET A 1 99 ? 6.787 -3.667 0.833 1.00 97.69 99 MET A O 1
ATOM 806 N N . VAL A 1 100 ? 5.046 -3.500 2.240 1.00 98.12 100 VAL A N 1
ATOM 807 C CA . VAL A 1 100 ? 5.055 -4.900 2.685 1.00 98.12 100 VAL A CA 1
ATOM 808 C C . VAL A 1 100 ? 4.660 -5.818 1.532 1.00 98.12 100 VAL A C 1
ATOM 810 O O . VAL A 1 100 ? 3.558 -5.715 0.994 1.00 98.12 100 VAL A O 1
ATOM 813 N N . TRP A 1 101 ? 5.554 -6.729 1.154 1.00 97.50 101 TRP A N 1
ATOM 814 C CA . TRP A 1 101 ? 5.287 -7.790 0.183 1.00 97.50 101 TRP A CA 1
ATOM 815 C C . TRP A 1 101 ? 4.846 -9.086 0.858 1.00 97.50 101 TRP A C 1
ATOM 817 O O . TRP A 1 101 ? 5.037 -9.278 2.059 1.00 97.50 101 TRP A O 1
ATOM 827 N N . GLN A 1 102 ? 4.326 -10.019 0.056 1.00 97.75 102 GLN A N 1
ATOM 828 C CA . GLN A 1 102 ? 3.823 -11.310 0.528 1.00 97.75 102 GLN A CA 1
ATOM 829 C C . GLN A 1 102 ? 2.800 -11.153 1.667 1.00 97.75 102 GLN A C 1
ATOM 831 O O . GLN A 1 102 ? 2.847 -11.899 2.645 1.00 97.75 102 GLN A O 1
ATOM 836 N N . ILE A 1 103 ? 1.908 -10.159 1.570 1.00 98.44 103 ILE A N 1
ATOM 837 C CA . ILE A 1 103 ? 0.931 -9.870 2.628 1.00 98.44 103 ILE A CA 1
ATOM 838 C C . ILE A 1 103 ? 0.047 -11.103 2.850 1.00 98.44 103 ILE A C 1
ATOM 840 O O . ILE A 1 103 ? -0.530 -11.639 1.902 1.00 98.44 103 ILE A O 1
ATOM 844 N N . LYS A 1 104 ? -0.051 -11.545 4.105 1.00 97.62 104 LYS A N 1
ATOM 845 C CA . LYS A 1 104 ? -0.934 -12.631 4.561 1.00 97.62 104 LYS A CA 1
ATOM 846 C C . LYS A 1 104 ? -2.091 -12.135 5.424 1.00 97.62 104 LYS A C 1
ATOM 848 O O . LYS A 1 104 ? -3.112 -12.808 5.506 1.00 97.62 104 LYS A O 1
ATOM 853 N N . GLU A 1 105 ? -1.929 -10.982 6.066 1.00 98.31 105 GLU A N 1
ATOM 854 C CA . GLU A 1 105 ? -2.899 -10.430 7.005 1.00 98.31 105 GLU A CA 1
ATOM 855 C C . GLU A 1 105 ? -2.887 -8.901 6.935 1.00 98.31 105 GLU A C 1
ATOM 857 O O . GLU A 1 105 ? -1.839 -8.274 6.749 1.00 98.31 105 GLU A O 1
ATOM 862 N N . ILE A 1 106 ? -4.075 -8.312 7.065 1.00 98.50 106 ILE A N 1
ATOM 863 C CA . ILE A 1 106 ? -4.282 -6.871 7.160 1.00 98.50 106 ILE A CA 1
ATOM 864 C C . ILE A 1 106 ? -5.110 -6.618 8.415 1.00 98.50 106 ILE A C 1
ATOM 866 O O . ILE A 1 106 ? -6.213 -7.147 8.545 1.00 98.50 106 ILE A O 1
ATOM 870 N N . ILE A 1 107 ? -4.589 -5.791 9.317 1.00 98.44 107 ILE A N 1
ATOM 871 C CA . ILE A 1 107 ? -5.286 -5.371 10.534 1.00 98.44 107 ILE A CA 1
ATOM 872 C C . ILE A 1 107 ? -5.773 -3.943 10.335 1.00 98.44 107 ILE A C 1
ATOM 874 O O . ILE A 1 107 ? -4.977 -3.045 10.056 1.00 98.44 107 ILE A O 1
ATOM 878 N N . VAL A 1 108 ? -7.076 -3.725 10.510 1.00 98.31 108 VAL A N 1
ATOM 879 C CA . VAL A 1 108 ? -7.668 -2.386 10.499 1.00 98.31 108 VAL A CA 1
ATOM 880 C C . VAL A 1 108 ? -7.774 -1.870 11.928 1.00 98.31 108 VAL A C 1
ATOM 882 O O . VAL A 1 108 ? -8.462 -2.458 12.761 1.00 98.31 108 VAL A O 1
ATOM 885 N N . HIS A 1 109 ? -7.105 -0.754 12.204 1.00 97.62 109 HIS A N 1
ATOM 886 C CA . HIS A 1 109 ? -7.141 -0.097 13.505 1.00 97.62 109 HIS A CA 1
ATOM 887 C C . HIS A 1 109 ? -8.233 0.961 13.511 1.00 97.62 109 HIS A C 1
ATOM 889 O O . HIS A 1 109 ? -8.178 1.923 12.743 1.00 97.62 109 HIS A O 1
ATOM 895 N N . ARG A 1 110 ? -9.231 0.771 14.372 1.00 95.44 110 ARG A N 1
ATOM 896 C CA . ARG A 1 110 ? -10.435 1.602 14.457 1.00 95.44 110 ARG A CA 1
ATOM 897 C C . ARG A 1 110 ? -10.389 2.473 15.704 1.00 95.44 110 ARG A C 1
ATOM 899 O O . ARG A 1 110 ? -9.848 2.065 16.732 1.00 95.44 110 ARG A O 1
ATOM 906 N N . LYS A 1 111 ? -10.922 3.689 15.613 1.00 91.81 111 LYS A N 1
ATOM 907 C CA . LYS A 1 111 ? -11.073 4.567 16.777 1.00 91.81 111 LYS A CA 1
ATOM 908 C C . LYS A 1 111 ? -12.015 3.887 17.774 1.00 91.81 111 LYS A C 1
ATOM 910 O O . LYS A 1 111 ? -13.006 3.288 17.378 1.00 91.81 111 LYS A O 1
ATOM 915 N N . TYR A 1 112 ? -11.703 3.971 19.064 1.00 82.44 112 TYR A N 1
ATOM 916 C CA . TYR A 1 112 ? -12.632 3.522 20.100 1.00 82.44 112 TYR A CA 1
ATOM 917 C C . TYR A 1 112 ? -13.872 4.423 20.079 1.00 82.44 112 TYR A C 1
ATOM 919 O O . TYR A 1 112 ? -13.758 5.626 20.326 1.00 82.44 112 TYR A O 1
ATOM 927 N N . GLU A 1 113 ? -15.041 3.848 19.813 1.00 64.62 113 GLU A N 1
ATOM 928 C CA . GLU A 1 113 ? -16.312 4.487 20.148 1.00 64.62 113 GLU A CA 1
ATOM 929 C C . GLU A 1 113 ? -16.542 4.307 21.658 1.00 64.62 113 GLU A C 1
ATOM 931 O O . GLU A 1 113 ? -16.365 3.211 22.195 1.00 64.62 113 GLU A O 1
ATOM 936 N N . LYS A 1 114 ? -16.822 5.410 22.361 1.00 51.62 114 LYS A N 1
ATOM 937 C CA . LYS A 1 114 ? -17.205 5.403 23.780 1.00 51.62 114 LYS A CA 1
ATOM 938 C C . LYS A 1 114 ? -18.686 5.102 23.938 1.00 51.62 114 LYS A C 1
ATOM 940 O O . LYS A 1 114 ? -19.458 5.622 23.104 1.00 51.62 114 LYS A O 1
#